Protein AF-K8X7Z8-F1 (afdb_monomer)

Mean predicted aligned error: 14.32 Å

pLDDT: mean 80.06, std 14.15, range [32.44, 93.94]

Radius of gyration: 20.7 Å; Cα contacts (8 Å, |Δi|>4): 78; chains: 1; bounding box: 59×38×47 Å

Organism: NCBI:txid1141662

InterPro domains:
  IPR003314 Mu-type HTH domain [PF02316] (12-71)
  IPR003314 Mu-type HTH domain [PS51702] (4-73)
  IPR009061 Putative DNA-binding domain superfamily [SSF46955] (5-70)
  IPR036388 Winged helix-like DNA-binding domain superfamily [G3DSA:1.10.10.10] (4-73)

Nearest PDB structures (foldseek):
  2zfw-assembly1_A  TM=4.175E-01  e=4.143E-01  Synechococcus sp.
  2zfw-assembly1_B  TM=4.375E-01  e=7.912E-01  Synechococcus sp.
  4nb5-assembly1_C  TM=3.015E-01  e=4.420E-01  Mycobacterium tuberculosis H37Rv
  3q5f-assembly1_B  TM=3.193E-01  e=1.834E+00  Salmonella enterica subsp. enterica serovar Typhimurium
  5www-assembly1_A  TM=3.343E-01  e=2.376E+00  Homo sapiens

Solvent-accessible surface area (backbone atoms only — not comparable to full-atom values): 7041 Å² total; per-residue (Å²): 133,88,83,76,84,51,66,41,44,40,77,72,45,30,81,40,91,94,47,43,80,39,45,67,48,36,53,52,48,40,63,76,70,67,45,59,65,48,81,40,82,46,91,94,51,100,52,77,44,58,29,35,39,52,85,71,47,55,72,69,54,45,51,49,56,57,50,51,45,68,72,65,47,81,67,72,65,50,71,67,54,47,55,49,51,54,56,51,67,72,44,54,74,70,55,42,50,51,50,50,50,52,50,53,52,53,50,51,52,51,51,53,59,59,62,76,75,113

Sequence (118 aa):
MKINKEWFLAKELIHIPGFPTTPQGVNKRARLENWKKRAVAVPGARGRSFEYHIDNFSTEIQAVLNQSQSLSNGSELTLKEQEWLTLFRSLSESEQAFMLYTLRRKGIEWLVQQSELY

Foldseek 3Di:
DDPQDFWAFLVRCLPQPPAPVDSVSNVVVCVVLVFDWDWDDDPPDPDTGIIGGPVSDDPVSNVVSRVVCVVPVPPPQPP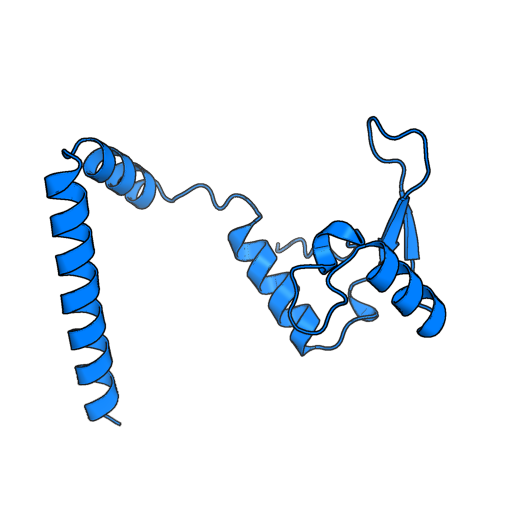VRVVVVVVLVVDDPVVNVVVVVVCVVVVVVVVVVVVVVD

Structure (mmCIF, N/CA/C/O backbone):
data_AF-K8X7Z8-F1
#
_entry.id   AF-K8X7Z8-F1
#
loop_
_atom_site.group_PDB
_atom_site.id
_atom_site.type_symbol
_atom_site.label_atom_id
_atom_site.label_alt_id
_atom_site.label_comp_id
_atom_site.label_asym_id
_atom_site.label_entity_id
_atom_site.label_seq_id
_atom_site.pdbx_PDB_ins_code
_atom_site.Cartn_x
_atom_site.Cartn_y
_atom_site.Cartn_z
_atom_site.occupancy
_atom_site.B_iso_or_equiv
_atom_site.auth_seq_id
_atom_site.auth_comp_id
_atom_site.auth_asym_id
_atom_site.auth_atom_id
_atom_site.pdbx_PDB_model_num
ATOM 1 N N . MET A 1 1 ? -1.255 15.946 -13.074 1.00 32.44 1 MET A N 1
ATOM 2 C CA . MET A 1 1 ? -0.661 14.933 -13.974 1.00 32.44 1 MET A CA 1
ATOM 3 C C . MET A 1 1 ? -0.180 13.786 -13.091 1.00 32.44 1 MET A C 1
ATOM 5 O O . MET A 1 1 ? 0.702 14.017 -12.276 1.00 32.44 1 MET A O 1
ATOM 9 N N . LYS A 1 2 ? -0.845 12.619 -13.114 1.00 40.47 2 LYS A N 1
ATOM 10 C CA . LYS A 1 2 ? -0.448 11.465 -12.285 1.00 40.47 2 LYS A CA 1
ATOM 11 C C . LYS A 1 2 ? 0.819 10.863 -12.889 1.00 40.47 2 LYS A C 1
ATOM 13 O O . LYS A 1 2 ? 0.779 10.387 -14.018 1.00 40.47 2 LYS A O 1
ATOM 18 N N . ILE A 1 3 ? 1.932 10.927 -12.167 1.00 44.03 3 ILE A N 1
ATOM 19 C CA . ILE A 1 3 ? 3.148 10.204 -12.538 1.00 44.03 3 ILE A CA 1
ATOM 20 C C . ILE A 1 3 ? 2.971 8.786 -11.995 1.00 44.03 3 ILE A C 1
ATOM 22 O O . ILE A 1 3 ? 3.142 8.555 -10.801 1.00 44.03 3 ILE A O 1
ATOM 26 N N . ASN A 1 4 ? 2.550 7.850 -12.846 1.00 68.00 4 ASN A N 1
ATOM 27 C CA . ASN A 1 4 ? 2.463 6.444 -12.462 1.00 68.00 4 ASN A CA 1
ATOM 28 C C . ASN A 1 4 ? 3.885 5.875 -12.420 1.00 68.00 4 ASN A C 1
ATOM 30 O O . ASN A 1 4 ? 4.608 5.931 -13.412 1.00 68.00 4 ASN A O 1
ATOM 34 N N . LYS A 1 5 ? 4.315 5.349 -11.271 1.00 80.38 5 LYS A N 1
ATOM 35 C CA . LYS A 1 5 ? 5.582 4.618 -11.167 1.00 80.38 5 LYS A CA 1
ATOM 36 C C . LYS A 1 5 ? 5.472 3.330 -11.990 1.00 80.38 5 LYS A C 1
ATOM 38 O O . LYS A 1 5 ? 4.668 2.465 -11.672 1.00 80.38 5 LYS A O 1
ATOM 43 N N . GLU A 1 6 ? 6.290 3.198 -13.031 1.00 88.44 6 GLU A N 1
ATOM 44 C CA . GLU A 1 6 ? 6.231 2.051 -13.958 1.00 88.44 6 GLU A CA 1
ATOM 45 C C . GLU A 1 6 ? 7.217 0.926 -13.613 1.00 88.44 6 GLU A C 1
ATOM 47 O O . GLU A 1 6 ? 7.144 -0.160 -14.183 1.00 88.44 6 GLU A O 1
ATOM 52 N N . TRP A 1 7 ? 8.152 1.166 -12.691 1.00 90.38 7 TRP A N 1
ATOM 53 C CA . TRP A 1 7 ? 9.264 0.263 -12.390 1.00 90.38 7 TRP A CA 1
ATOM 54 C C . TRP A 1 7 ? 9.324 -0.059 -10.901 1.00 90.38 7 TRP A C 1
ATOM 56 O O . TRP A 1 7 ? 9.359 0.857 -10.083 1.00 90.38 7 TRP A O 1
ATOM 66 N N . PHE A 1 8 ? 9.371 -1.345 -10.551 1.00 88.88 8 PHE A N 1
ATOM 67 C CA . PHE A 1 8 ? 9.252 -1.828 -9.171 1.00 88.88 8 PHE A CA 1
ATOM 68 C C . PHE A 1 8 ? 10.401 -2.760 -8.786 1.00 88.88 8 PHE A C 1
ATOM 70 O O . PHE A 1 8 ? 10.755 -3.673 -9.535 1.00 88.88 8 PHE A O 1
ATOM 77 N N . LEU A 1 9 ? 10.971 -2.576 -7.594 1.00 89.50 9 LEU A N 1
ATOM 78 C CA . LEU A 1 9 ? 11.965 -3.494 -7.034 1.00 89.50 9 LEU A CA 1
ATOM 79 C C . LEU A 1 9 ? 11.300 -4.781 -6.535 1.00 89.50 9 LEU A C 1
ATOM 81 O O . LEU A 1 9 ? 10.184 -4.761 -6.027 1.00 89.50 9 LEU A O 1
ATOM 85 N N . ALA A 1 10 ? 12.040 -5.895 -6.542 1.00 88.56 10 ALA A N 1
ATOM 86 C CA . ALA A 1 10 ? 11.557 -7.171 -5.998 1.00 88.56 10 ALA A CA 1
ATOM 87 C C . ALA A 1 10 ? 10.995 -7.046 -4.567 1.00 88.56 10 ALA A C 1
ATOM 89 O O . ALA A 1 10 ? 9.964 -7.631 -4.260 1.00 88.56 10 ALA A O 1
ATOM 90 N N . LYS A 1 11 ? 11.641 -6.242 -3.709 1.00 85.75 11 LYS A N 1
ATOM 91 C CA . LYS A 1 11 ? 11.211 -5.992 -2.320 1.00 85.75 11 LYS A CA 1
ATOM 92 C C . LYS A 1 11 ? 9.876 -5.245 -2.199 1.00 85.75 11 LYS A C 1
ATOM 94 O O . LYS A 1 11 ? 9.244 -5.312 -1.156 1.00 85.75 11 LYS A O 1
ATOM 99 N N . GLU A 1 12 ? 9.473 -4.510 -3.232 1.00 84.38 12 GLU A N 1
ATOM 100 C CA . GLU A 1 12 ? 8.193 -3.790 -3.258 1.00 84.38 12 GLU A CA 1
ATOM 101 C C . GLU A 1 12 ? 7.047 -4.727 -3.655 1.00 84.38 12 GLU A C 1
ATOM 103 O O . GLU A 1 12 ? 5.897 -4.477 -3.314 1.00 84.38 12 GLU A O 1
ATOM 108 N N . LEU A 1 13 ? 7.369 -5.834 -4.328 1.00 86.75 13 LEU A N 1
ATOM 109 C CA . LEU A 1 13 ? 6.393 -6.770 -4.875 1.00 86.75 13 LEU A CA 1
ATOM 110 C C . LEU A 1 13 ? 6.003 -7.887 -3.893 1.00 86.75 13 LEU A C 1
ATOM 112 O O . LEU A 1 13 ? 4.940 -8.477 -4.042 1.00 86.75 13 LEU A O 1
ATOM 116 N N . ILE A 1 14 ? 6.817 -8.165 -2.867 1.00 84.69 14 ILE A N 1
ATOM 117 C CA . ILE A 1 14 ? 6.583 -9.286 -1.929 1.00 84.69 14 ILE A CA 1
ATOM 118 C C . ILE A 1 14 ? 5.327 -9.145 -1.057 1.00 84.69 14 ILE A C 1
ATOM 120 O O . ILE A 1 14 ? 4.878 -10.130 -0.480 1.00 84.69 14 ILE A O 1
ATOM 124 N N . HIS A 1 15 ? 4.777 -7.934 -0.936 1.00 79.56 15 HIS A N 1
ATOM 125 C CA . HIS A 1 15 ? 3.589 -7.648 -0.122 1.00 79.56 15 HIS A CA 1
ATOM 126 C C . HIS A 1 15 ? 2.288 -7.688 -0.937 1.00 79.56 15 HIS A C 1
ATOM 128 O O . HIS A 1 15 ? 1.219 -7.393 -0.408 1.00 79.56 15 HIS A O 1
ATOM 134 N N . ILE A 1 16 ? 2.370 -8.021 -2.227 1.00 82.19 16 ILE A N 1
ATOM 135 C CA . ILE A 1 16 ? 1.220 -8.055 -3.126 1.00 82.19 16 ILE A CA 1
ATOM 136 C C . ILE A 1 16 ? 0.632 -9.470 -3.111 1.00 82.19 16 ILE A C 1
ATOM 138 O O . ILE A 1 16 ? 1.361 -10.431 -3.381 1.00 82.19 16 ILE A O 1
ATOM 142 N N . PRO A 1 17 ? -0.675 -9.629 -2.839 1.00 77.06 17 PRO A N 1
ATOM 143 C CA . PRO A 1 17 ? -1.344 -10.917 -2.980 1.00 77.06 17 PRO A CA 1
ATOM 144 C C . PRO A 1 17 ? -1.083 -11.529 -4.366 1.00 77.06 17 PRO A C 1
ATOM 146 O O . PRO A 1 17 ? -1.194 -10.856 -5.387 1.00 77.06 17 PRO A O 1
ATOM 149 N N . GLY A 1 18 ? -0.685 -12.802 -4.407 1.00 77.56 18 GLY A N 1
ATOM 150 C CA . GLY A 1 18 ? -0.328 -13.490 -5.655 1.00 77.56 18 GLY A CA 1
ATOM 151 C C . GLY A 1 18 ? 1.139 -13.351 -6.092 1.00 77.56 18 GLY A C 1
ATOM 152 O O . GLY A 1 18 ? 1.534 -13.985 -7.076 1.00 77.56 18 GLY A O 1
ATOM 153 N N . PHE A 1 19 ? 1.974 -12.595 -5.367 1.00 82.75 19 PHE A N 1
ATOM 154 C CA . PHE A 1 19 ? 3.433 -12.630 -5.524 1.00 82.75 19 PHE A CA 1
ATOM 155 C C . PHE A 1 19 ? 4.104 -13.614 -4.561 1.00 82.75 19 PHE A C 1
ATOM 157 O O . PHE A 1 19 ? 3.571 -13.925 -3.496 1.00 82.75 19 PHE A O 1
ATOM 164 N N . PRO A 1 20 ? 5.311 -14.099 -4.909 1.00 85.12 20 PRO A N 1
ATOM 165 C CA . PRO A 1 20 ? 6.175 -14.764 -3.946 1.00 85.12 20 PRO A CA 1
ATOM 166 C C . PRO A 1 20 ? 6.446 -13.864 -2.734 1.00 85.12 20 PRO A C 1
ATOM 168 O O . PRO A 1 20 ? 6.733 -12.680 -2.887 1.00 85.12 20 PRO A O 1
ATOM 171 N N . THR A 1 21 ? 6.455 -14.451 -1.540 1.00 86.50 21 THR A N 1
ATOM 172 C CA . THR A 1 21 ? 6.660 -13.735 -0.267 1.00 86.50 21 THR A CA 1
ATOM 173 C C . THR A 1 21 ? 8.109 -13.302 -0.022 1.00 86.50 21 THR A C 1
ATOM 175 O O . THR A 1 21 ? 8.402 -12.638 0.969 1.00 86.50 21 THR A O 1
ATOM 178 N N . THR A 1 22 ? 9.041 -13.672 -0.906 1.00 88.25 22 THR A N 1
ATOM 179 C CA . THR A 1 22 ? 10.468 -13.351 -0.777 1.00 88.25 22 THR A CA 1
ATOM 180 C C . THR A 1 22 ? 11.017 -12.707 -2.053 1.00 88.25 22 THR A C 1
ATOM 182 O O . THR A 1 22 ? 10.643 -13.118 -3.159 1.00 88.25 22 THR A O 1
ATOM 185 N N . PRO A 1 23 ? 11.959 -11.746 -1.954 1.00 87.88 23 PRO A N 1
ATOM 186 C CA . PRO A 1 23 ? 12.554 -11.112 -3.134 1.00 87.88 23 PRO A CA 1
ATOM 187 C C . PRO A 1 23 ? 13.243 -12.116 -4.070 1.00 87.88 23 PRO A C 1
ATOM 189 O O . PRO A 1 23 ? 13.226 -11.954 -5.289 1.00 87.88 23 PRO A O 1
ATOM 192 N N . GLN A 1 24 ? 13.824 -13.184 -3.515 1.00 89.50 24 GLN A N 1
ATOM 193 C CA . GLN A 1 24 ? 14.431 -14.272 -4.281 1.00 89.50 24 GLN A CA 1
ATOM 194 C C . GLN A 1 24 ? 13.380 -15.024 -5.104 1.00 89.50 24 GLN A C 1
ATOM 196 O O . GLN A 1 24 ? 13.621 -15.326 -6.274 1.00 89.50 24 GLN A O 1
ATOM 201 N N . GLY A 1 25 ? 12.204 -15.283 -4.522 1.00 90.81 25 GLY A N 1
ATOM 202 C CA . GLY A 1 25 ? 11.071 -15.877 -5.226 1.00 90.81 25 GLY A CA 1
ATOM 203 C C . GLY A 1 25 ? 10.592 -15.000 -6.381 1.00 90.81 25 GLY A C 1
ATOM 204 O O . GLY A 1 25 ? 10.391 -15.504 -7.487 1.00 90.81 25 GLY A O 1
ATOM 205 N N . VAL A 1 26 ? 10.501 -13.685 -6.161 1.00 90.00 26 VAL A N 1
ATOM 206 C CA . VAL A 1 26 ? 10.149 -12.717 -7.212 1.00 90.00 26 VAL A CA 1
ATOM 207 C C . VAL A 1 26 ? 11.180 -12.743 -8.343 1.00 90.00 26 VAL A C 1
ATOM 209 O O . VAL A 1 26 ? 10.808 -12.869 -9.506 1.00 90.00 26 VAL A O 1
ATOM 212 N N . ASN A 1 27 ? 12.478 -12.725 -8.025 1.00 90.94 27 ASN A N 1
ATOM 213 C CA . ASN A 1 27 ? 13.543 -12.797 -9.032 1.00 90.94 27 ASN A CA 1
ATOM 214 C C . ASN A 1 27 ? 13.512 -14.109 -9.833 1.00 90.94 27 ASN A C 1
ATOM 216 O O . ASN A 1 27 ? 13.738 -14.104 -11.045 1.00 90.94 27 ASN A O 1
ATOM 220 N N . LYS A 1 28 ? 13.221 -15.239 -9.174 1.00 92.44 28 LYS A N 1
ATOM 221 C CA . LYS A 1 28 ? 13.069 -16.538 -9.843 1.00 92.44 28 LYS A CA 1
ATOM 222 C C . LYS A 1 28 ? 11.893 -16.509 -10.818 1.00 92.44 28 LYS A C 1
ATOM 224 O O . LYS A 1 28 ? 12.063 -16.919 -11.963 1.00 92.44 28 LYS A O 1
ATOM 229 N N . ARG A 1 29 ? 10.738 -15.992 -10.387 1.00 91.56 29 ARG A N 1
ATOM 230 C CA . ARG A 1 29 ? 9.542 -15.843 -11.228 1.00 91.56 29 ARG A CA 1
ATOM 231 C C . ARG A 1 29 ? 9.805 -14.930 -12.423 1.00 91.56 29 ARG A C 1
ATOM 233 O O . ARG A 1 29 ? 9.578 -15.345 -13.552 1.00 91.56 29 ARG A O 1
ATOM 240 N N . ALA A 1 30 ? 10.411 -13.769 -12.192 1.00 91.31 30 ALA A N 1
ATOM 241 C CA . ALA A 1 30 ? 10.777 -12.824 -13.243 1.00 91.31 30 ALA A CA 1
ATOM 242 C C . ALA A 1 30 ? 11.702 -13.434 -14.309 1.00 91.31 30 ALA A C 1
ATOM 244 O O . ALA A 1 30 ? 11.622 -13.082 -15.484 1.00 91.31 30 ALA A O 1
ATOM 245 N N . ARG A 1 31 ? 12.583 -14.365 -13.912 1.00 90.94 31 ARG A N 1
ATOM 246 C CA . ARG A 1 31 ? 13.430 -15.118 -14.846 1.00 90.94 31 ARG A CA 1
ATOM 247 C C . ARG A 1 31 ? 12.638 -16.144 -15.657 1.00 90.94 31 ARG A C 1
ATOM 249 O O . ARG A 1 31 ? 12.931 -16.312 -16.831 1.00 90.94 31 ARG A O 1
ATOM 256 N N . LEU A 1 32 ? 11.693 -16.847 -15.031 1.00 92.12 32 LEU A N 1
ATOM 257 C CA . LEU A 1 32 ? 10.862 -17.858 -15.698 1.00 92.12 32 LEU A CA 1
ATOM 258 C C . LEU A 1 32 ? 9.885 -17.223 -16.693 1.00 92.12 32 LEU A C 1
ATOM 260 O O . LEU A 1 32 ? 9.677 -17.757 -17.775 1.00 92.12 32 LEU A O 1
ATOM 264 N N . GLU A 1 33 ? 9.333 -16.069 -16.335 1.00 91.25 33 GLU A N 1
ATOM 265 C CA . GLU A 1 33 ? 8.336 -15.340 -17.120 1.00 91.25 33 GLU A CA 1
ATOM 266 C C . GLU A 1 33 ? 8.955 -14.268 -18.041 1.00 91.25 33 GLU A C 1
ATOM 268 O O . GLU A 1 33 ? 8.232 -13.496 -18.659 1.00 91.25 33 GLU A O 1
ATOM 273 N N . ASN A 1 34 ? 10.290 -14.207 -18.149 1.00 92.12 34 ASN A N 1
ATOM 274 C CA . ASN A 1 34 ? 11.029 -13.261 -19.001 1.00 92.12 34 ASN A CA 1
ATOM 275 C C . ASN A 1 34 ? 10.605 -11.789 -18.838 1.00 92.12 34 ASN A C 1
ATOM 277 O O . ASN A 1 34 ? 10.467 -11.052 -19.815 1.00 92.12 34 ASN A O 1
ATOM 281 N N . TRP A 1 35 ? 10.435 -11.340 -17.594 1.00 93.94 35 TRP A N 1
ATOM 282 C CA . TRP A 1 35 ? 9.972 -9.983 -17.311 1.00 93.94 35 TRP A CA 1
ATOM 283 C C . TRP A 1 35 ? 10.916 -8.903 -17.851 1.00 93.94 35 TRP A C 1
ATOM 285 O O . TRP A 1 35 ? 12.142 -8.972 -17.693 1.00 93.94 35 TRP A O 1
ATOM 295 N N . LYS A 1 36 ? 10.326 -7.832 -18.390 1.00 93.19 36 LYS A N 1
ATOM 296 C CA . LYS A 1 36 ? 11.019 -6.586 -18.730 1.00 93.19 36 LYS A CA 1
ATOM 297 C C . LYS A 1 36 ? 11.639 -5.993 -17.465 1.00 93.19 36 LYS A C 1
ATOM 299 O O . LYS A 1 36 ? 10.921 -5.567 -16.558 1.00 93.19 36 LYS A O 1
ATOM 304 N N . LYS A 1 37 ? 12.973 -5.975 -17.413 1.00 92.56 37 LYS A N 1
ATOM 305 C CA . LYS A 1 37 ? 13.760 -5.545 -16.251 1.00 92.56 37 LYS A CA 1
ATOM 306 C C . LYS A 1 37 ? 14.831 -4.524 -16.622 1.00 92.56 37 LYS A C 1
ATOM 308 O O . LYS A 1 37 ? 15.392 -4.592 -17.713 1.00 92.56 37 LYS A O 1
ATOM 313 N N . ARG A 1 38 ? 15.161 -3.627 -15.693 1.00 91.62 38 ARG A N 1
ATOM 314 C CA . ARG A 1 38 ? 16.278 -2.673 -15.814 1.00 91.62 38 ARG A CA 1
ATOM 315 C C . ARG A 1 38 ? 17.212 -2.772 -14.615 1.00 91.62 38 ARG A C 1
ATOM 317 O O . ARG A 1 38 ? 16.757 -3.014 -13.501 1.00 91.62 38 ARG A O 1
ATOM 324 N N . ALA A 1 39 ? 18.512 -2.602 -14.843 1.00 88.44 39 ALA A N 1
ATOM 325 C CA . ALA A 1 39 ? 19.495 -2.552 -13.765 1.00 88.44 39 ALA A CA 1
ATOM 326 C C . ALA A 1 39 ? 19.517 -1.151 -13.142 1.00 88.44 39 ALA A C 1
ATOM 328 O O . ALA A 1 39 ? 19.604 -0.158 -13.862 1.00 88.44 39 ALA A O 1
ATOM 329 N N . VAL A 1 40 ? 19.474 -1.078 -11.815 1.00 84.69 40 VAL A N 1
ATOM 330 C CA . VAL A 1 40 ? 19.478 0.170 -11.048 1.00 84.69 40 VAL A CA 1
ATOM 331 C C . VAL A 1 40 ? 20.576 0.113 -9.992 1.00 84.69 40 VAL A C 1
ATOM 333 O O . VAL A 1 40 ? 20.764 -0.901 -9.311 1.00 84.69 40 VAL A O 1
ATOM 336 N N . ALA A 1 41 ? 21.326 1.208 -9.874 1.00 75.12 41 ALA A N 1
ATOM 337 C CA . ALA A 1 41 ? 22.258 1.412 -8.776 1.00 75.12 41 ALA A CA 1
ATOM 338 C C . ALA A 1 41 ? 21.465 1.854 -7.544 1.00 75.12 41 ALA A C 1
ATOM 340 O O . ALA A 1 41 ? 20.775 2.870 -7.580 1.00 75.12 41 ALA A O 1
ATOM 341 N N . VAL A 1 42 ? 21.542 1.084 -6.462 1.00 67.56 42 VAL A N 1
ATOM 342 C CA . VAL A 1 42 ? 20.876 1.435 -5.203 1.00 67.56 42 VAL A CA 1
ATOM 343 C C . VAL A 1 42 ? 21.893 2.156 -4.314 1.00 67.56 42 VAL A C 1
ATOM 345 O O . VAL A 1 42 ? 22.950 1.577 -4.044 1.00 67.56 42 VAL A O 1
ATOM 348 N N . PRO A 1 43 ? 21.612 3.390 -3.849 1.00 64.94 43 PRO A N 1
ATOM 349 C CA . PRO A 1 43 ? 22.502 4.100 -2.935 1.00 64.94 43 PRO A CA 1
ATOM 350 C C . PRO A 1 43 ? 22.795 3.250 -1.691 1.00 64.94 43 PRO A C 1
ATOM 352 O O . PRO A 1 43 ? 21.875 2.754 -1.045 1.00 64.94 43 PRO A O 1
ATOM 355 N N . GLY A 1 44 ? 24.076 3.044 -1.375 1.00 65.69 44 GLY A N 1
ATOM 356 C CA . GLY A 1 44 ? 24.509 2.276 -0.200 1.00 65.69 44 GLY A CA 1
ATOM 357 C C . GLY A 1 44 ? 24.568 0.752 -0.371 1.00 65.69 44 GLY A C 1
ATOM 358 O O . GLY A 1 44 ? 25.036 0.070 0.537 1.00 65.69 44 GLY A O 1
ATOM 359 N N . ALA A 1 45 ? 24.173 0.195 -1.522 1.00 66.38 45 ALA A N 1
ATOM 360 C CA . ALA A 1 45 ? 24.333 -1.231 -1.807 1.00 66.38 45 ALA A CA 1
ATOM 361 C C . ALA A 1 45 ? 25.554 -1.485 -2.707 1.00 66.38 45 ALA A C 1
ATOM 363 O O . ALA A 1 45 ? 25.675 -0.915 -3.792 1.00 66.38 45 ALA A O 1
ATOM 364 N N . ARG A 1 46 ? 26.447 -2.399 -2.302 1.00 51.81 46 ARG A N 1
ATOM 365 C CA . ARG A 1 46 ? 27.511 -2.938 -3.172 1.00 51.81 46 ARG A CA 1
ATOM 366 C C . ARG A 1 46 ? 26.898 -3.917 -4.187 1.00 51.81 46 ARG A C 1
ATOM 368 O O . ARG A 1 46 ? 27.050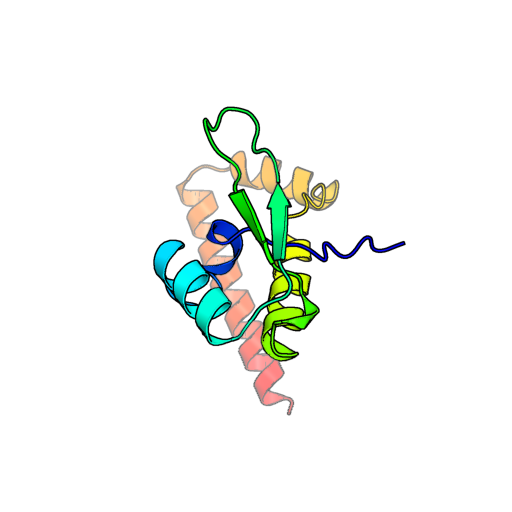 -5.125 -4.059 1.00 51.81 46 ARG A O 1
ATOM 375 N N . GLY A 1 47 ? 26.158 -3.406 -5.173 1.00 65.19 47 GLY A N 1
ATOM 376 C CA . GLY A 1 47 ? 25.601 -4.222 -6.256 1.00 65.19 47 GLY A CA 1
ATOM 377 C C . GLY A 1 47 ? 24.565 -3.516 -7.133 1.00 65.19 47 GLY A C 1
ATOM 378 O O . GLY A 1 47 ? 23.896 -2.576 -6.708 1.00 65.19 47 GLY A O 1
ATOM 379 N N . ARG A 1 48 ? 24.414 -4.002 -8.374 1.00 70.50 48 ARG A N 1
ATOM 380 C CA . ARG A 1 48 ? 23.288 -3.652 -9.255 1.00 70.50 48 ARG A CA 1
ATOM 381 C C . ARG A 1 48 ? 22.050 -4.423 -8.790 1.00 70.50 48 ARG A C 1
ATOM 383 O O . ARG A 1 48 ? 22.100 -5.647 -8.703 1.00 70.50 48 ARG A O 1
ATOM 390 N N . SER A 1 49 ? 20.956 -3.721 -8.505 1.00 82.00 49 SER A N 1
ATOM 391 C CA . SER A 1 49 ? 19.633 -4.337 -8.323 1.00 82.00 49 SER A CA 1
ATOM 392 C C . SER A 1 49 ? 18.845 -4.288 -9.628 1.00 82.00 49 SER A C 1
ATOM 394 O O . SER A 1 49 ? 19.212 -3.554 -10.544 1.00 82.00 49 SER A O 1
ATOM 396 N N . PHE A 1 50 ? 17.766 -5.064 -9.723 1.00 88.94 50 PHE A N 1
ATOM 397 C CA . PHE A 1 50 ? 16.856 -5.020 -10.864 1.00 88.94 50 PHE A CA 1
ATOM 398 C C . PHE A 1 50 ? 15.488 -4.489 -10.448 1.00 88.94 50 PHE A C 1
ATOM 400 O O . PHE A 1 50 ? 14.943 -4.899 -9.423 1.00 88.94 50 PHE A O 1
ATOM 407 N N . GLU A 1 51 ? 14.943 -3.607 -11.278 1.00 90.75 51 GLU A N 1
ATOM 408 C CA . GLU A 1 51 ? 13.537 -3.218 -11.251 1.00 90.75 51 GLU A CA 1
ATOM 409 C C . GLU A 1 51 ? 12.790 -3.876 -12.409 1.00 90.75 51 GLU A C 1
ATOM 411 O O . GLU A 1 51 ? 13.366 -4.095 -13.478 1.00 90.75 51 GLU A O 1
ATOM 416 N N . TYR A 1 52 ? 11.508 -4.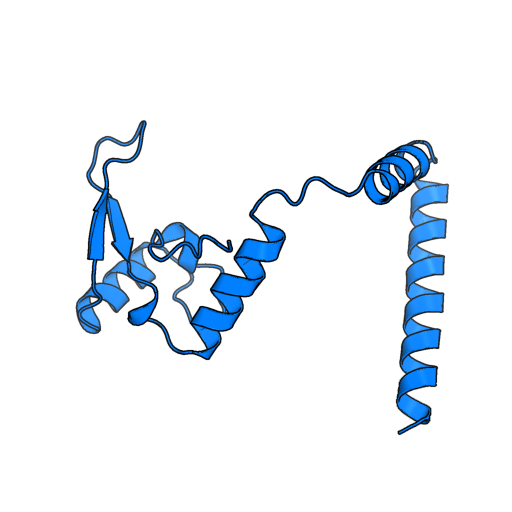153 -12.198 1.00 92.00 52 TYR A N 1
ATOM 417 C CA . TYR A 1 52 ? 10.613 -4.820 -13.137 1.00 92.00 52 TYR A CA 1
ATOM 418 C C . TYR A 1 52 ? 9.494 -3.879 -13.571 1.00 92.00 52 TYR A C 1
ATOM 420 O O . TYR A 1 52 ? 8.954 -3.137 -12.752 1.00 92.00 52 TYR A O 1
ATOM 428 N N . HIS A 1 53 ? 9.168 -3.906 -14.861 1.00 92.44 53 HIS A N 1
ATOM 429 C CA . HIS A 1 53 ? 8.139 -3.045 -15.438 1.00 92.44 53 HIS A CA 1
ATOM 430 C C . HIS A 1 53 ? 6.723 -3.502 -15.062 1.00 92.44 53 HIS A C 1
ATOM 432 O O . HIS A 1 53 ? 6.477 -4.708 -14.986 1.00 92.44 53 HIS A O 1
ATOM 438 N N . ILE A 1 54 ? 5.797 -2.554 -14.903 1.00 89.50 54 ILE A N 1
ATOM 439 C CA . ILE A 1 54 ? 4.388 -2.803 -14.559 1.00 89.50 54 ILE A CA 1
ATOM 440 C C . ILE A 1 54 ? 3.647 -3.678 -15.583 1.00 89.50 54 ILE A C 1
ATOM 442 O O . ILE A 1 54 ? 2.819 -4.498 -15.199 1.00 89.50 54 ILE A O 1
ATOM 446 N N . ASP A 1 55 ? 4.010 -3.577 -16.865 1.00 89.75 55 ASP A N 1
ATOM 447 C CA . ASP A 1 55 ? 3.434 -4.384 -17.959 1.00 89.75 55 ASP A CA 1
ATOM 448 C C . ASP A 1 55 ? 3.623 -5.896 -17.785 1.00 89.75 55 ASP A C 1
ATOM 450 O O . ASP A 1 55 ? 2.910 -6.681 -18.402 1.00 89.75 55 ASP A O 1
ATOM 454 N N . ASN A 1 56 ? 4.586 -6.324 -16.962 1.00 88.25 56 ASN A N 1
ATOM 455 C CA . ASN A 1 56 ? 4.784 -7.747 -16.686 1.00 88.25 56 ASN A CA 1
ATOM 456 C C . ASN A 1 56 ? 3.699 -8.324 -15.766 1.00 88.25 56 ASN A C 1
ATOM 458 O O . ASN A 1 56 ? 3.670 -9.528 -15.524 1.00 88.25 56 ASN A O 1
ATOM 462 N N . PHE A 1 57 ? 2.857 -7.470 -15.185 1.00 88.06 57 PHE A N 1
ATOM 463 C CA . PHE A 1 57 ? 1.891 -7.848 -14.170 1.00 88.06 57 PHE A CA 1
ATOM 464 C C . PHE A 1 57 ? 0.471 -7.874 -14.735 1.00 88.06 57 PHE A C 1
ATOM 466 O O . PHE A 1 57 ? 0.136 -7.101 -15.632 1.00 88.06 57 PHE A O 1
ATOM 473 N N . SER A 1 58 ? -0.388 -8.732 -14.179 1.00 85.19 58 SER A N 1
ATOM 474 C CA . SER A 1 58 ? -1.808 -8.771 -14.543 1.00 85.19 58 SER A CA 1
ATOM 475 C C . SER A 1 58 ? -2.513 -7.463 -14.179 1.00 85.19 58 SER A C 1
ATOM 477 O O . SER A 1 58 ? -2.108 -6.769 -13.248 1.00 85.19 58 SER A O 1
ATOM 479 N N . THR A 1 59 ? -3.614 -7.146 -14.863 1.00 82.25 59 THR A N 1
ATOM 480 C CA . THR A 1 59 ? -4.409 -5.930 -14.616 1.00 82.25 59 THR A CA 1
ATOM 481 C C . THR A 1 59 ? -4.830 -5.783 -13.150 1.00 82.25 59 THR A C 1
ATOM 483 O O . THR A 1 59 ? -4.837 -4.678 -12.616 1.00 82.25 59 THR A O 1
ATOM 486 N N . GLU A 1 60 ? -5.114 -6.898 -12.475 1.00 80.75 60 GLU A N 1
ATOM 487 C CA . GLU A 1 60 ? -5.437 -6.933 -11.046 1.00 80.75 60 GLU A CA 1
ATOM 488 C C . GLU A 1 60 ? -4.255 -6.480 -10.177 1.00 80.75 60 GLU A C 1
ATOM 490 O O . GLU A 1 60 ? -4.400 -5.601 -9.328 1.00 80.75 60 GLU A O 1
ATOM 495 N N . ILE A 1 61 ? -3.052 -6.993 -10.447 1.00 82.56 61 ILE A N 1
ATOM 496 C CA . ILE A 1 61 ? -1.830 -6.567 -9.757 1.00 82.56 61 ILE A CA 1
ATOM 497 C C . ILE A 1 61 ? -1.529 -5.096 -10.053 1.00 82.56 61 ILE A C 1
ATOM 499 O O . ILE A 1 61 ? -1.137 -4.357 -9.151 1.00 82.56 61 ILE A O 1
ATOM 503 N N . GLN A 1 62 ? -1.712 -4.653 -11.298 1.00 84.81 62 GLN A N 1
ATOM 504 C CA .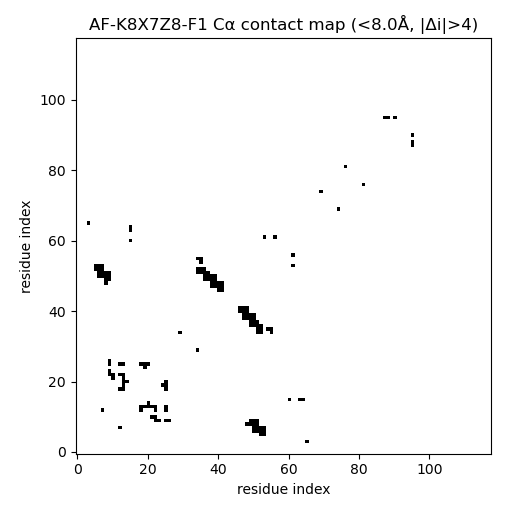 GLN A 1 62 ? -1.516 -3.251 -11.665 1.00 84.81 62 GLN A CA 1
ATOM 505 C C . GLN A 1 62 ? -2.481 -2.338 -10.896 1.00 84.81 62 GLN A C 1
ATOM 507 O O . GLN A 1 62 ? -2.072 -1.284 -10.413 1.00 84.81 62 GLN A O 1
ATOM 512 N N . ALA A 1 63 ? -3.741 -2.750 -10.721 1.00 80.56 63 ALA A N 1
ATOM 513 C CA . ALA A 1 63 ? -4.715 -2.018 -9.917 1.00 80.56 63 ALA A CA 1
ATOM 514 C C . ALA A 1 63 ? -4.275 -1.915 -8.450 1.00 80.56 63 ALA A C 1
ATOM 516 O O . ALA A 1 63 ? -4.307 -0.820 -7.890 1.00 80.56 63 ALA A O 1
ATOM 517 N N . VAL A 1 64 ? -3.791 -3.013 -7.857 1.00 79.62 64 VAL A N 1
ATOM 518 C CA . VAL A 1 64 ? -3.248 -3.011 -6.490 1.00 79.62 64 VAL A CA 1
ATOM 519 C C . VAL A 1 64 ? -2.032 -2.094 -6.391 1.00 79.62 64 VAL A C 1
ATOM 521 O O . VAL A 1 64 ? -1.998 -1.237 -5.521 1.00 79.62 64 VAL A O 1
ATOM 524 N N . LEU A 1 65 ? -1.061 -2.194 -7.300 1.00 77.94 65 LEU A N 1
ATOM 525 C CA . LEU A 1 65 ? 0.135 -1.340 -7.308 1.00 77.94 65 LEU A CA 1
ATOM 526 C C . LEU A 1 65 ? -0.206 0.152 -7.409 1.00 77.94 65 LEU A C 1
ATOM 528 O O . LEU A 1 65 ? 0.393 0.973 -6.711 1.00 77.94 65 LEU A O 1
ATOM 532 N N . ASN A 1 66 ? -1.200 0.494 -8.228 1.00 75.38 66 ASN A N 1
ATOM 533 C CA . ASN A 1 66 ? -1.689 1.860 -8.378 1.00 75.38 66 ASN A CA 1
ATOM 534 C C . ASN A 1 66 ? -2.465 2.353 -7.141 1.00 75.38 66 ASN A C 1
ATOM 536 O O . ASN A 1 66 ? -2.397 3.537 -6.815 1.00 75.38 66 ASN A O 1
ATOM 540 N N . GLN A 1 67 ? -3.169 1.471 -6.423 1.00 67.62 67 GLN A N 1
ATOM 541 C CA . GLN A 1 67 ? -3.846 1.799 -5.158 1.00 67.62 67 GLN A CA 1
ATOM 542 C C . GLN A 1 67 ? -2.858 1.930 -3.993 1.00 67.62 67 GLN A C 1
ATOM 544 O O . GLN A 1 67 ? -2.928 2.895 -3.235 1.00 67.62 67 GLN A O 1
ATOM 549 N N . SER A 1 68 ? -1.885 1.024 -3.889 1.00 59.19 68 SER A N 1
ATOM 550 C CA . SER A 1 68 ? -0.798 1.075 -2.905 1.00 59.19 68 SER A CA 1
ATOM 551 C C . SER A 1 68 ? 0.002 2.370 -3.024 1.00 59.19 68 SER A C 1
ATOM 553 O O . SER A 1 68 ? 0.352 2.968 -2.014 1.00 59.19 68 SER A O 1
ATOM 555 N N . GLN A 1 69 ? 0.225 2.857 -4.249 1.00 55.09 69 GLN A N 1
ATOM 556 C CA . GLN A 1 69 ? 0.833 4.166 -4.512 1.00 55.09 69 GLN A CA 1
ATOM 557 C C . GLN A 1 69 ? 0.002 5.337 -3.967 1.00 55.09 69 GLN A C 1
ATOM 559 O O . GLN A 1 69 ? 0.580 6.325 -3.521 1.00 55.09 69 GLN A O 1
ATOM 564 N N . SER A 1 70 ? -1.330 5.232 -3.953 1.00 48.91 70 SER A N 1
ATOM 565 C CA . SER A 1 70 ? -2.196 6.241 -3.326 1.00 48.91 70 SER A CA 1
ATOM 566 C C . SER A 1 70 ? -2.041 6.292 -1.803 1.00 48.91 70 SER A C 1
ATOM 568 O O . SER A 1 70 ? -2.390 7.303 -1.208 1.00 48.91 70 SER A O 1
ATOM 570 N N . LEU A 1 71 ? -1.545 5.216 -1.186 1.00 48.22 71 LEU A N 1
ATOM 571 C CA . LEU A 1 71 ? -1.306 5.110 0.256 1.00 48.22 71 LEU A CA 1
ATOM 572 C C . LEU A 1 71 ? 0.166 5.370 0.628 1.00 48.22 71 LEU A C 1
ATOM 574 O O . LEU A 1 71 ? 0.451 5.770 1.753 1.00 48.22 71 LEU A O 1
ATOM 578 N N . SER A 1 72 ? 1.107 5.115 -0.292 1.00 44.12 72 SER A N 1
ATOM 579 C CA . SER A 1 72 ? 2.555 5.161 -0.034 1.00 44.12 72 SER A CA 1
ATOM 580 C C . SER A 1 72 ? 3.257 6.411 -0.558 1.00 44.12 72 SER A C 1
ATOM 582 O O . SER A 1 72 ? 4.342 6.743 -0.083 1.00 44.12 72 SER A O 1
ATOM 584 N N . ASN A 1 73 ? 2.688 7.098 -1.550 1.00 42.44 73 ASN A N 1
ATOM 585 C CA . ASN A 1 73 ? 3.084 8.474 -1.812 1.00 42.44 73 ASN A CA 1
ATOM 586 C C . ASN A 1 73 ? 2.471 9.264 -0.673 1.00 42.44 73 ASN A C 1
ATOM 588 O O . ASN A 1 73 ? 1.259 9.188 -0.520 1.00 42.44 73 ASN A O 1
ATOM 592 N N . GLY A 1 74 ? 3.284 9.934 0.144 1.00 47.28 74 GLY A N 1
ATOM 593 C CA . GLY A 1 74 ? 2.801 10.776 1.229 1.00 47.28 74 GLY A CA 1
ATOM 594 C C . GLY A 1 74 ? 1.782 11.772 0.693 1.00 47.28 74 GLY A C 1
ATOM 595 O O . GLY A 1 74 ? 2.144 12.864 0.266 1.00 47.28 74 GLY A O 1
ATOM 596 N N . SER A 1 75 ? 0.510 11.377 0.687 1.00 49.84 75 SER A N 1
ATOM 597 C CA . SER A 1 75 ? -0.600 12.294 0.685 1.00 49.84 75 SER A CA 1
ATOM 598 C C . SER A 1 75 ? -0.399 13.028 1.986 1.00 49.84 75 SER A C 1
ATOM 600 O O . SER A 1 75 ? -0.630 12.475 3.064 1.00 49.84 75 SER A O 1
ATOM 602 N N . GLU A 1 76 ? 0.190 14.213 1.872 1.00 59.06 76 GLU A N 1
ATOM 603 C CA . GLU A 1 76 ? 0.203 15.191 2.934 1.00 59.06 76 GLU A CA 1
ATOM 604 C C . GLU A 1 76 ? -1.217 15.181 3.482 1.00 59.06 76 GLU A C 1
ATOM 606 O O . GLU A 1 76 ? -2.170 15.437 2.738 1.00 59.06 76 GLU A O 1
ATOM 611 N N . LEU A 1 77 ? -1.360 14.706 4.724 1.00 66.81 77 LEU A N 1
ATOM 612 C CA . LEU A 1 77 ? -2.654 14.663 5.384 1.00 66.81 77 LEU A CA 1
ATOM 613 C C . LEU A 1 77 ? -3.263 16.042 5.177 1.00 66.81 77 LEU A C 1
ATOM 615 O O . LEU A 1 77 ? -2.577 17.052 5.358 1.00 66.81 77 LEU A O 1
ATOM 619 N N . THR A 1 78 ? -4.514 16.105 4.752 1.00 79.81 78 THR A N 1
ATOM 620 C CA . THR A 1 78 ? -5.201 17.386 4.643 1.00 79.81 78 THR A CA 1
ATOM 621 C C . THR A 1 78 ? -5.086 18.124 5.979 1.00 79.81 78 THR A C 1
ATOM 623 O O . THR A 1 78 ? -4.997 17.497 7.037 1.00 79.81 78 THR A O 1
ATOM 626 N N . LEU A 1 79 ? -5.100 19.459 5.960 1.00 74.75 79 LEU A N 1
ATOM 627 C CA . LEU A 1 79 ? -5.044 20.266 7.190 1.00 74.75 79 LEU A CA 1
ATOM 628 C C . LEU A 1 79 ? -6.038 19.764 8.249 1.00 74.75 79 LEU A C 1
ATOM 630 O O . LEU A 1 79 ? -5.684 19.604 9.4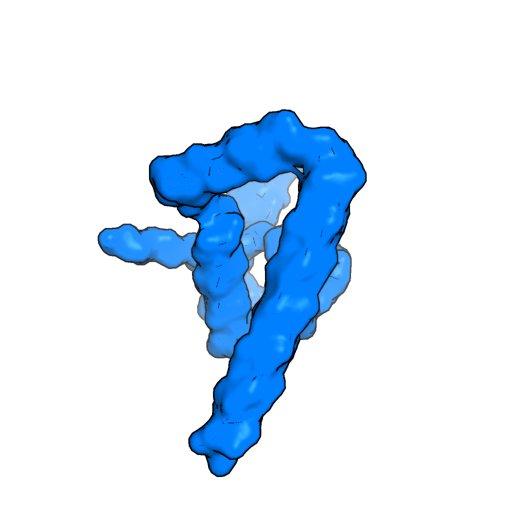11 1.00 74.75 79 LEU A O 1
ATOM 634 N N . LYS A 1 80 ? -7.242 19.382 7.812 1.00 77.56 80 LYS A N 1
ATOM 635 C CA . LYS A 1 80 ? -8.288 18.813 8.665 1.00 77.56 80 LYS A CA 1
ATOM 636 C C . LYS A 1 80 ? -7.913 17.456 9.276 1.00 77.56 80 LYS A C 1
ATOM 638 O O . LYS A 1 80 ? -8.238 17.191 10.429 1.00 77.56 80 LYS A O 1
ATOM 643 N N . GLU A 1 81 ? -7.249 16.580 8.525 1.00 79.94 81 GLU A N 1
ATOM 644 C CA . GLU A 1 81 ? -6.770 15.285 9.030 1.00 79.94 81 GLU A CA 1
ATOM 645 C C . GLU A 1 81 ? -5.602 15.460 10.008 1.00 79.94 81 GLU A C 1
ATOM 647 O O . GLU A 1 81 ? -5.516 14.732 10.997 1.00 79.94 81 GLU A O 1
ATOM 652 N N . GLN A 1 82 ? -4.735 16.451 9.778 1.00 79.44 82 GLN A N 1
ATOM 653 C CA . GLN A 1 82 ? -3.657 16.799 10.706 1.00 79.44 82 GLN A CA 1
ATOM 654 C C . GLN A 1 82 ? -4.210 17.350 12.023 1.00 79.44 82 GLN A C 1
ATOM 656 O O . GLN A 1 82 ? -3.822 16.872 13.087 1.00 79.44 82 GLN A O 1
ATOM 661 N N . 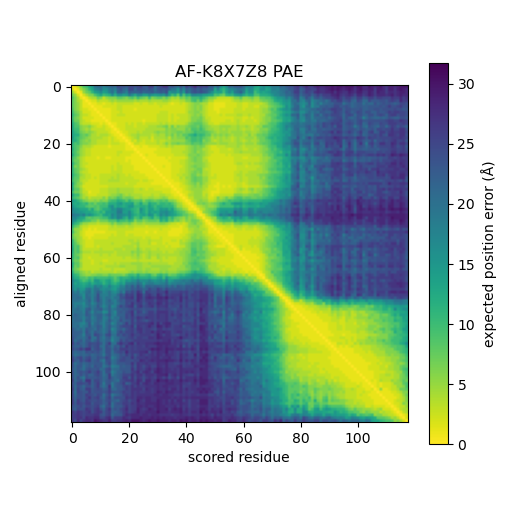GLU A 1 83 ? -5.154 18.292 11.960 1.00 84.88 83 GLU A N 1
ATOM 662 C CA . GLU A 1 83 ? -5.861 18.834 13.129 1.00 84.88 83 GLU A CA 1
ATOM 663 C C . GLU A 1 83 ? -6.599 17.742 13.910 1.00 84.88 83 GLU A C 1
ATOM 665 O O . GLU A 1 83 ? -6.574 17.703 15.138 1.00 84.88 83 GLU A O 1
ATOM 670 N N . TRP A 1 84 ? -7.234 16.801 13.212 1.00 87.94 84 TRP A N 1
ATOM 671 C CA . TRP A 1 84 ? -7.905 15.690 13.874 1.00 87.94 84 TRP A CA 1
ATOM 672 C C . TRP A 1 84 ? -6.916 14.762 14.593 1.00 87.94 84 TRP A C 1
ATOM 674 O O . TRP A 1 84 ? -7.173 14.348 15.723 1.00 87.94 84 TRP A O 1
ATOM 684 N N . LEU A 1 85 ? -5.762 14.466 13.986 1.00 85.75 85 LEU A N 1
ATOM 685 C CA . LEU A 1 85 ? -4.728 13.634 14.607 1.00 85.75 85 LEU A CA 1
ATOM 686 C C . LEU A 1 85 ? -4.062 14.310 15.806 1.00 85.75 85 LEU A C 1
ATOM 688 O O . LEU A 1 85 ? -3.722 13.618 16.767 1.00 85.75 85 LEU A O 1
ATOM 692 N N . THR A 1 86 ? -3.865 15.630 15.776 1.00 89.50 86 THR A N 1
ATOM 693 C CA . THR A 1 86 ? -3.320 16.364 16.928 1.00 89.50 86 THR A CA 1
ATOM 694 C C . THR A 1 86 ? -4.304 16.357 18.091 1.00 89.50 86 THR A C 1
ATOM 696 O O . THR A 1 86 ? -3.906 16.030 19.209 1.00 89.50 86 THR A O 1
ATOM 699 N N . LEU A 1 87 ? -5.591 16.607 17.831 1.00 89.00 87 LEU A N 1
ATOM 700 C CA . LEU A 1 87 ? -6.643 16.520 18.846 1.00 89.00 87 LEU A CA 1
ATOM 701 C C . LEU A 1 87 ? -6.772 15.098 19.401 1.00 89.00 87 LEU A C 1
ATOM 703 O O . LEU A 1 87 ? -6.775 14.914 20.615 1.00 89.00 87 LEU A O 1
ATOM 707 N N . PHE A 1 88 ? -6.797 14.082 18.538 1.00 90.62 88 PHE A N 1
ATOM 708 C CA . PHE A 1 88 ? -6.891 12.685 18.961 1.00 90.62 88 PHE A CA 1
ATOM 709 C C . PHE A 1 88 ? -5.710 12.264 19.844 1.00 90.62 88 PHE A C 1
ATOM 711 O O . PHE A 1 88 ? -5.910 11.616 20.865 1.00 90.62 88 PHE A O 1
ATOM 718 N N . ARG A 1 89 ? -4.482 12.673 19.502 1.00 88.88 89 ARG A N 1
ATOM 719 C CA . ARG A 1 89 ? -3.281 12.378 20.304 1.00 88.88 89 ARG A CA 1
ATOM 720 C C . ARG A 1 89 ? -3.202 13.171 21.605 1.00 88.88 89 ARG A C 1
ATOM 722 O O . ARG A 1 89 ? -2.462 12.768 22.493 1.00 88.88 89 ARG A O 1
ATOM 729 N N . SER A 1 90 ? -3.923 14.287 21.708 1.00 91.44 90 SER A N 1
ATOM 730 C CA . SER A 1 90 ? -3.998 15.064 22.950 1.00 91.44 90 SER A CA 1
ATOM 731 C C . SER A 1 90 ? -4.885 14.407 24.016 1.00 91.44 90 SER A C 1
ATOM 733 O O . SER A 1 90 ? -4.794 14.768 25.186 1.00 91.44 90 SER A O 1
ATOM 735 N N . LEU A 1 91 ? -5.708 13.428 23.622 1.00 92.69 91 LEU A N 1
ATOM 736 C CA . LEU A 1 91 ? -6.515 12.614 24.529 1.00 92.69 91 LEU A CA 1
ATOM 737 C C . LEU A 1 91 ? -5.659 11.561 25.244 1.00 92.69 91 LEU A C 1
ATOM 739 O O . LEU A 1 91 ? -4.685 11.052 24.682 1.00 92.69 91 LEU A O 1
ATOM 743 N N . SER A 1 92 ? -6.064 11.172 26.452 1.00 93.12 92 SER A N 1
ATOM 744 C CA . SER A 1 92 ? -5.466 10.039 27.168 1.00 93.12 92 SER A CA 1
ATOM 745 C C . SER A 1 92 ? -5.705 8.709 26.438 1.00 93.12 92 SER A C 1
ATOM 747 O O . SER A 1 92 ? -6.620 8.580 25.624 1.00 93.12 92 SER A O 1
ATOM 749 N N . GLU A 1 93 ? -4.901 7.680 26.732 1.00 88.69 93 GLU A N 1
ATOM 750 C CA . GLU A 1 93 ? -5.032 6.366 26.077 1.00 88.69 93 GLU A CA 1
ATOM 751 C C . GLU A 1 93 ? -6.428 5.745 26.254 1.00 88.69 93 GLU A C 1
ATOM 753 O O . GLU A 1 93 ? -6.961 5.130 25.327 1.00 88.69 93 GLU A O 1
ATOM 758 N N . SER A 1 94 ? -7.055 5.940 27.418 1.00 89.31 94 SER A N 1
ATOM 759 C CA . SER A 1 94 ? -8.413 5.461 27.694 1.00 89.31 94 SER A CA 1
ATOM 760 C C . SER A 1 94 ? -9.464 6.193 26.854 1.00 89.31 94 SER A C 1
ATOM 762 O O . SER A 1 94 ? -10.370 5.558 26.312 1.00 89.31 94 SER A O 1
ATOM 764 N N . GLU A 1 95 ? -9.329 7.507 26.686 1.00 91.31 95 GLU A N 1
ATOM 765 C CA . GLU A 1 95 ? -10.211 8.322 25.843 1.00 91.31 95 GLU A CA 1
ATOM 766 C C . GLU A 1 95 ? -10.032 7.998 24.355 1.00 91.31 95 GLU A C 1
ATOM 768 O O . GLU A 1 95 ? -11.019 7.850 23.632 1.00 91.31 95 GLU A O 1
ATOM 773 N N . GLN A 1 96 ? -8.792 7.798 23.897 1.00 93.31 96 GLN A N 1
ATOM 774 C CA . GLN A 1 96 ? -8.500 7.334 22.537 1.00 93.31 96 GLN A CA 1
ATOM 775 C C . GLN A 1 96 ? -9.150 5.973 22.26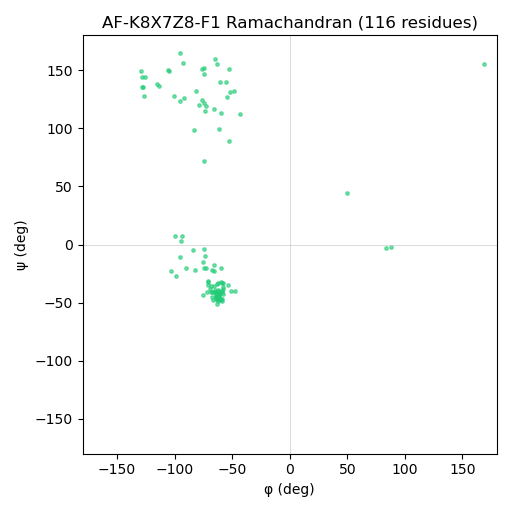1 1.00 93.31 96 GLN A C 1
ATOM 777 O O . GLN A 1 96 ? -9.808 5.791 21.231 1.00 93.31 96 GLN A O 1
ATOM 782 N N . ALA A 1 97 ? -9.013 5.023 23.191 1.00 88.56 97 ALA A N 1
ATOM 783 C CA . ALA A 1 97 ? -9.615 3.699 23.078 1.00 88.56 97 ALA A CA 1
ATOM 784 C C . ALA A 1 97 ? -11.151 3.767 23.043 1.00 88.56 97 ALA A C 1
ATOM 786 O O . ALA A 1 97 ? -11.777 3.118 22.200 1.00 88.56 97 ALA A O 1
ATOM 787 N N . PHE A 1 98 ? -11.759 4.591 23.900 1.00 91.31 98 PHE A N 1
ATOM 788 C CA . PHE A 1 98 ? -13.205 4.809 23.927 1.00 91.31 98 PHE A CA 1
ATOM 789 C C . PHE A 1 98 ? -13.729 5.430 22.623 1.00 91.31 98 PHE A C 1
ATOM 791 O O . PHE A 1 98 ? -14.733 4.975 22.065 1.00 91.31 98 PHE A O 1
ATOM 798 N N . MET A 1 99 ? -13.024 6.431 22.092 1.00 89.25 99 MET A N 1
ATOM 799 C CA . MET A 1 99 ? -13.355 7.072 20.819 1.00 89.25 99 MET A CA 1
ATOM 800 C C . MET A 1 99 ? -13.265 6.090 19.648 1.00 89.25 99 MET A C 1
ATOM 802 O O . MET A 1 99 ? -14.197 6.001 18.847 1.00 89.25 99 MET A O 1
ATOM 806 N N . LEU A 1 100 ? -12.189 5.299 19.569 1.00 87.69 100 LEU A N 1
ATOM 807 C CA . LEU A 1 100 ? -12.026 4.272 18.535 1.00 87.69 100 LEU A CA 1
ATOM 808 C C . LEU A 1 100 ? -13.103 3.191 18.625 1.00 87.69 100 LEU A C 1
ATOM 810 O O . LEU A 1 100 ? -13.648 2.781 17.599 1.00 87.69 100 LEU A O 1
ATOM 814 N N . TYR A 1 101 ? -13.426 2.736 19.835 1.00 91.44 101 TYR A N 1
ATOM 815 C CA . TYR A 1 101 ? -14.507 1.782 20.065 1.00 91.44 101 TYR A CA 1
ATOM 816 C C . TYR A 1 101 ? -15.848 2.329 19.560 1.00 91.44 101 TYR A C 1
ATOM 818 O O . TYR A 1 101 ? -16.541 1.664 18.788 1.00 91.44 101 TYR A O 1
ATOM 826 N N . THR A 1 102 ? -16.175 3.568 19.927 1.00 90.38 102 THR A N 1
ATOM 827 C CA . THR A 1 102 ? -17.427 4.225 19.538 1.00 90.38 102 THR A CA 1
ATOM 828 C C . THR A 1 102 ? -17.514 4.417 18.026 1.00 90.38 102 THR A C 1
ATOM 830 O O . THR A 1 102 ? -18.545 4.113 17.424 1.00 90.38 102 THR A O 1
ATOM 833 N N . LEU A 1 103 ? -16.425 4.867 17.394 1.00 90.88 103 LEU A N 1
ATOM 834 C CA . LEU A 1 103 ? -16.355 5.058 15.947 1.00 90.88 103 LEU A CA 1
ATOM 835 C C . LEU A 1 103 ? -16.527 3.735 15.199 1.00 90.88 103 LEU A C 1
ATOM 837 O O . LEU A 1 103 ? -17.306 3.665 14.252 1.00 90.88 103 LEU A O 1
ATOM 841 N N . ARG A 1 104 ? -15.850 2.671 15.647 1.00 85.00 104 ARG A N 1
ATOM 842 C CA . ARG A 1 104 ? -16.007 1.329 15.071 1.00 85.00 104 ARG A CA 1
ATOM 843 C C . ARG A 1 104 ? -17.445 0.847 15.195 1.00 85.00 104 ARG A C 1
ATOM 845 O O . ARG A 1 104 ? -18.005 0.375 14.213 1.00 85.00 104 ARG A O 1
ATOM 852 N N . ARG A 1 105 ? -18.058 0.994 16.374 1.00 89.19 105 ARG A N 1
ATOM 853 C CA . ARG A 1 105 ? -19.428 0.536 16.619 1.00 89.19 105 ARG A CA 1
ATOM 854 C C . ARG A 1 105 ? -20.438 1.269 15.738 1.00 89.19 105 ARG A C 1
ATOM 856 O O . ARG A 1 105 ? -21.182 0.614 15.016 1.00 89.19 105 ARG A O 1
ATOM 863 N N . LYS A 1 106 ? -20.402 2.603 15.730 1.00 88.44 106 LYS A N 1
ATOM 864 C CA . LYS A 1 106 ? -21.298 3.423 14.902 1.00 88.44 106 LYS A CA 1
ATOM 865 C C . LYS A 1 106 ? -21.039 3.251 13.406 1.00 88.44 106 LYS A C 1
ATOM 867 O O . LYS A 1 106 ? -21.981 3.259 12.624 1.00 88.44 106 LYS A O 1
ATOM 872 N N . GLY A 1 107 ? -19.779 3.076 13.006 1.00 82.19 107 GLY A N 1
ATOM 873 C CA . GLY A 1 107 ? -19.412 2.817 11.615 1.00 82.19 107 GLY A CA 1
ATOM 874 C C . GLY A 1 107 ? -19.970 1.488 11.109 1.00 82.19 107 GLY A C 1
ATOM 875 O O . GLY A 1 107 ? -20.541 1.438 10.025 1.00 82.19 107 GLY A O 1
ATOM 876 N N . ILE A 1 108 ? -19.866 0.425 11.914 1.00 85.56 108 ILE A N 1
ATOM 877 C CA . ILE A 1 108 ? -20.458 -0.881 11.594 1.00 85.56 108 ILE A CA 1
ATOM 878 C C . ILE A 1 108 ? -21.986 -0.781 11.540 1.00 85.56 108 ILE A C 1
ATOM 880 O O . ILE A 1 108 ? -22.583 -1.279 10.594 1.00 85.56 108 ILE A O 1
ATOM 884 N N . GLU A 1 109 ? -22.619 -0.113 12.506 1.00 84.19 109 GLU A N 1
ATOM 885 C CA . GLU A 1 109 ? -24.075 0.108 12.506 1.00 84.19 109 GLU A CA 1
ATOM 886 C C . GLU A 1 109 ? -24.546 0.845 11.247 1.00 84.19 109 GLU A C 1
ATOM 888 O O . GLU A 1 109 ? -25.523 0.435 10.625 1.00 84.19 109 GLU A O 1
ATOM 893 N N . TRP A 1 110 ? -23.814 1.878 10.821 1.00 87.06 110 TRP A N 1
ATOM 894 C CA . TRP A 1 110 ? -24.107 2.598 9.584 1.00 87.06 110 TRP A CA 1
ATOM 895 C C . TRP A 1 110 ? -23.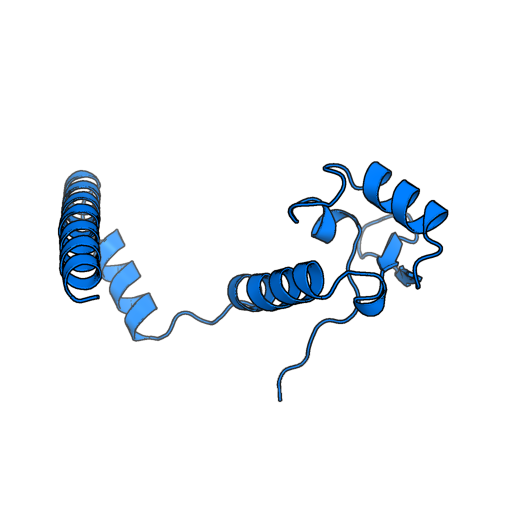971 1.707 8.342 1.00 87.06 110 TRP A C 1
ATOM 897 O O .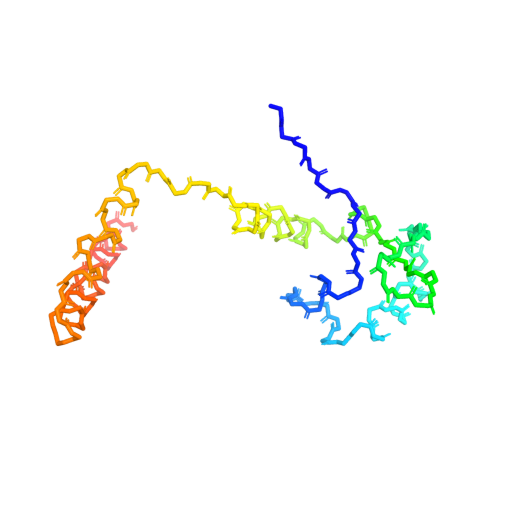 TRP A 1 110 ? -24.845 1.728 7.478 1.00 87.06 110 TRP A O 1
ATOM 907 N N . LEU A 1 111 ? -22.911 0.896 8.257 1.00 84.50 111 LEU A N 1
ATOM 908 C CA . LEU A 1 111 ? -22.710 -0.033 7.138 1.00 84.50 111 LEU A CA 1
ATOM 909 C C . LEU A 1 111 ? -23.820 -1.088 7.060 1.00 84.50 111 LEU A C 1
ATOM 911 O O . LEU A 1 111 ? -24.307 -1.379 5.970 1.00 84.50 111 LEU A O 1
ATOM 915 N N . VAL A 1 112 ? -24.246 -1.624 8.207 1.00 85.00 112 VAL A N 1
ATOM 916 C CA . VAL A 1 112 ? -25.358 -2.582 8.288 1.00 85.00 112 VAL A CA 1
ATOM 917 C C . VAL A 1 112 ? -26.654 -1.934 7.801 1.00 85.00 112 VAL A C 1
ATOM 919 O O . VAL A 1 112 ? -27.325 -2.489 6.936 1.00 85.00 112 VAL A O 1
ATOM 922 N N . GLN A 1 113 ? -26.953 -0.714 8.249 1.00 81.81 113 GLN A N 1
ATOM 923 C CA . GLN A 1 113 ? -28.146 0.015 7.818 1.00 81.81 113 GLN A CA 1
ATOM 924 C C . GLN A 1 113 ? -28.144 0.333 6.312 1.00 81.81 113 GLN A C 1
ATOM 926 O O . GLN A 1 113 ? -29.195 0.340 5.680 1.00 81.81 113 GLN A O 1
ATOM 931 N N . GLN A 1 114 ? -26.977 0.594 5.714 1.00 76.06 114 GLN A N 1
ATOM 932 C CA . GLN A 1 114 ? -26.861 0.785 4.263 1.00 76.06 114 GLN A CA 1
ATOM 933 C C . GLN A 1 114 ? -27.051 -0.520 3.479 1.00 76.06 114 GLN A C 1
ATOM 935 O O . GLN A 1 114 ? -27.565 -0.481 2.365 1.00 76.06 114 GLN A O 1
ATOM 940 N N . SER A 1 115 ? -26.660 -1.667 4.044 1.00 70.19 115 SER A N 1
ATOM 941 C CA . SER A 1 115 ? -26.836 -2.972 3.394 1.00 70.19 115 SER A CA 1
ATOM 942 C C . SER A 1 115 ? -28.279 -3.485 3.399 1.00 70.19 115 SER A C 1
ATOM 944 O O . SER A 1 115 ? -28.614 -4.316 2.569 1.00 70.19 115 SER A O 1
ATOM 946 N N . GLU A 1 116 ? -29.134 -2.973 4.288 1.00 69.88 116 GLU A N 1
ATOM 947 C CA . GLU A 1 116 ? -30.571 -3.293 4.339 1.00 69.88 116 GLU A CA 1
ATOM 948 C C . GLU A 1 116 ? -31.418 -2.448 3.364 1.00 69.88 116 GLU A C 1
ATOM 950 O O . GLU A 1 116 ? -32.625 -2.654 3.250 1.00 69.88 116 GLU A O 1
ATOM 955 N N . LEU A 1 117 ? -30.803 -1.481 2.671 1.00 59.81 117 LEU A N 1
ATOM 956 C CA . LEU A 1 117 ? -31.455 -0.593 1.699 1.00 59.81 117 LEU A CA 1
ATOM 957 C C . LEU A 1 117 ? -31.242 -1.023 0.230 1.00 59.81 117 LEU A C 1
ATOM 959 O O . LEU A 1 117 ? -31.638 -0.284 -0.674 1.00 59.81 117 LEU A O 1
ATOM 963 N N . TYR A 1 118 ? -30.648 -2.198 -0.002 1.00 47.44 118 TYR A N 1
ATOM 964 C CA . TYR A 1 118 ? -30.461 -2.848 -1.308 1.00 47.44 118 TYR A CA 1
ATOM 965 C C . TYR A 1 118 ? -31.037 -4.265 -1.286 1.00 47.44 118 TYR A C 1
ATOM 967 O O . TYR A 1 118 ? -31.518 -4.704 -2.355 1.00 47.44 118 TYR A O 1
#

Secondary structure (DSSP, 8-state):
------EEEHHHHTTSTTS-SSHHHHHHHHHHTT--EEEEEPTT-SSEEEEEEGGGS-HHHHHHHHHHHHHHS-----HHHHHHHHHHHHS-HHHHHHHHHHHHHHHHHHHHHHHTT-